Protein AF-A0A1R1LS02-F1 (afdb_monomer_lite)

pLDDT: mean 77.83, std 14.63, range [35.56, 93.5]

Sequence (88 aa):
MKTKKLLSKIRAFFDSDLRDVQRQTDSLREVLDKLKKKETVLKSRLENEHDPKARKKLEKKISLVHSQRKKGLDLLKSLHLSDSPERE

Structure (mmCIF, N/CA/C/O backbone):
data_AF-A0A1R1LS02-F1
#
_entry.id   AF-A0A1R1LS02-F1
#
loop_
_atom_site.group_PDB
_atom_site.id
_atom_site.type_symbol
_atom_site.label_atom_id
_atom_site.label_alt_id
_atom_site.label_comp_id
_atom_site.label_asym_id
_atom_site.label_entity_id
_atom_site.label_seq_id
_atom_site.pdbx_PDB_ins_code
_atom_site.Cartn_x
_atom_site.Cartn_y
_atom_site.Cartn_z
_atom_site.occupancy
_atom_site.B_iso_or_equiv
_atom_site.auth_seq_id
_atom_site.auth_comp_id
_atom_site.auth_asym_id
_atom_site.auth_atom_id
_atom_site.pdbx_PDB_model_num
ATOM 1 N N . MET A 1 1 ? -9.146 -5.615 -8.167 1.00 54.97 1 MET A N 1
ATOM 2 C CA . MET A 1 1 ? -9.338 -4.149 -7.975 1.00 54.97 1 MET A CA 1
ATOM 3 C C . MET A 1 1 ? -8.113 -3.334 -8.406 1.00 54.97 1 MET A C 1
ATOM 5 O O . MET A 1 1 ? -6.978 -3.735 -8.146 1.00 54.97 1 MET A O 1
ATOM 9 N N . LYS A 1 2 ? -8.326 -2.163 -9.025 1.00 74.38 2 LYS A N 1
ATOM 10 C CA . LYS A 1 2 ? -7.264 -1.213 -9.428 1.00 74.38 2 LYS A CA 1
ATOM 11 C C . LYS A 1 2 ? -6.574 -0.606 -8.191 1.00 74.38 2 LYS A C 1
ATOM 13 O O . LYS A 1 2 ? -7.232 -0.366 -7.188 1.00 74.38 2 LYS A O 1
ATOM 18 N N . THR A 1 3 ? -5.260 -0.358 -8.239 1.00 73.31 3 THR A N 1
ATOM 19 C CA . THR A 1 3 ? -4.468 0.137 -7.081 1.00 73.31 3 THR A CA 1
ATOM 20 C C . THR A 1 3 ? -4.991 1.457 -6.520 1.00 73.31 3 THR A C 1
ATOM 22 O O . THR A 1 3 ? -5.064 1.600 -5.308 1.00 73.31 3 THR A O 1
ATOM 25 N N . LYS A 1 4 ? -5.478 2.357 -7.384 1.00 77.25 4 LYS A N 1
ATOM 26 C CA . LYS A 1 4 ? -6.115 3.615 -6.967 1.00 77.25 4 LYS A CA 1
ATOM 27 C C . LYS A 1 4 ? -7.295 3.403 -6.002 1.00 77.25 4 LYS A C 1
ATOM 29 O O . LYS A 1 4 ? -7.400 4.142 -5.036 1.00 77.25 4 LYS A O 1
ATOM 34 N N . LYS A 1 5 ? -8.115 2.359 -6.204 1.00 78.81 5 LYS A N 1
ATOM 35 C CA . LYS A 1 5 ? -9.241 2.031 -5.305 1.00 78.81 5 LYS A CA 1
ATOM 36 C C . LYS A 1 5 ? -8.792 1.535 -3.926 1.00 78.81 5 LYS A C 1
ATOM 38 O O . LYS A 1 5 ? -9.510 1.725 -2.957 1.00 78.81 5 LYS A O 1
ATOM 43 N N . LEU A 1 6 ? -7.635 0.874 -3.825 1.00 75.06 6 LEU A N 1
ATOM 44 C CA . LEU A 1 6 ? -7.108 0.471 -2.515 1.00 75.06 6 LEU A CA 1
ATOM 45 C C . LEU A 1 6 ? -6.588 1.684 -1.747 1.00 75.06 6 LEU A C 1
ATOM 47 O O . LEU A 1 6 ? -6.862 1.816 -0.563 1.00 75.06 6 LEU A O 1
ATOM 51 N N . LEU A 1 7 ? -5.894 2.585 -2.443 1.00 78.31 7 LEU A N 1
ATOM 52 C CA . LEU A 1 7 ? -5.392 3.822 -1.847 1.00 78.31 7 LEU A CA 1
ATOM 53 C C . LEU A 1 7 ? -6.529 4.735 -1.375 1.00 78.31 7 LEU A C 1
ATOM 55 O O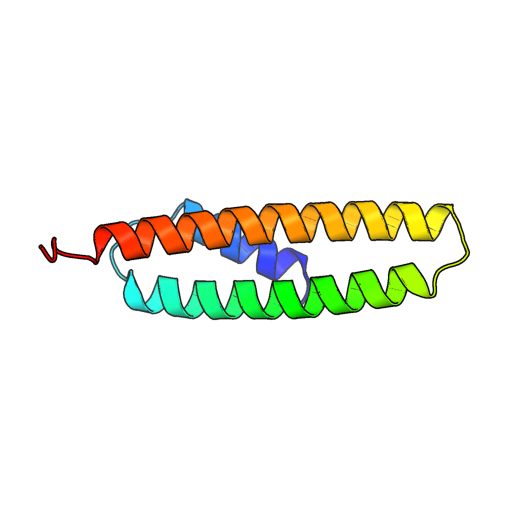 . LEU A 1 7 ? -6.439 5.310 -0.299 1.00 78.31 7 LEU A O 1
ATOM 59 N N . SER A 1 8 ? -7.618 4.835 -2.143 1.00 77.81 8 SER A N 1
ATOM 60 C CA . SER A 1 8 ? -8.786 5.614 -1.723 1.00 77.81 8 SER A CA 1
ATOM 61 C C . SER A 1 8 ? -9.483 5.008 -0.506 1.00 77.81 8 SER A C 1
ATOM 63 O O . SER A 1 8 ? -9.939 5.756 0.347 1.00 77.81 8 SER A O 1
ATOM 65 N N . LYS A 1 9 ? -9.537 3.672 -0.394 1.00 75.75 9 LYS A N 1
ATOM 66 C CA . LYS A 1 9 ? -10.074 3.009 0.802 1.00 75.75 9 LYS A CA 1
ATOM 67 C C . LYS A 1 9 ? -9.231 3.313 2.037 1.00 75.75 9 LYS A C 1
ATOM 69 O O . LYS A 1 9 ? -9.797 3.691 3.046 1.00 75.75 9 LYS A O 1
ATOM 74 N N . ILE A 1 10 ? -7.902 3.219 1.933 1.00 74.38 10 ILE A N 1
ATOM 75 C CA . ILE A 1 10 ? -6.995 3.622 3.022 1.00 74.38 10 ILE A CA 1
ATOM 76 C C . ILE A 1 10 ? -7.236 5.074 3.433 1.00 74.38 10 ILE A C 1
ATOM 78 O O . ILE A 1 10 ? -7.295 5.363 4.619 1.00 74.38 10 ILE A O 1
ATOM 82 N N . ARG A 1 11 ? -7.418 5.978 2.466 1.00 74.50 11 ARG A N 1
ATOM 83 C CA . ARG A 1 11 ? -7.710 7.382 2.765 1.00 74.50 11 ARG A CA 1
ATOM 84 C C . ARG A 1 11 ? -9.028 7.557 3.518 1.00 74.50 11 ARG A C 1
ATOM 86 O O . ARG A 1 11 ? -9.044 8.251 4.516 1.00 74.50 11 ARG A O 1
ATOM 93 N N . ALA A 1 12 ? -10.079 6.864 3.089 1.00 73.69 12 ALA A N 1
ATOM 94 C CA . ALA A 1 12 ? -11.366 6.888 3.777 1.00 73.69 12 ALA A CA 1
ATOM 95 C C . ALA A 1 12 ? -11.288 6.346 5.217 1.00 73.69 12 ALA A C 1
ATOM 97 O O . ALA A 1 12 ? -12.000 6.847 6.074 1.00 73.69 12 ALA A O 1
ATOM 98 N N . PHE A 1 13 ? -10.405 5.378 5.497 1.00 68.19 13 PHE A N 1
ATOM 99 C CA . PHE A 1 13 ? -10.162 4.900 6.866 1.00 68.19 13 PHE A CA 1
ATOM 100 C C . PHE A 1 13 ? -9.479 5.937 7.763 1.00 68.19 13 PHE A C 1
ATOM 102 O O . PHE A 1 13 ? -9.656 5.881 8.972 1.00 68.19 13 PHE A O 1
ATOM 109 N N . PHE A 1 14 ? -8.707 6.872 7.201 1.00 66.69 14 PHE A N 1
ATOM 110 C CA . PHE A 1 14 ? -8.136 7.972 7.984 1.00 66.69 14 PHE A CA 1
ATOM 111 C C . PHE A 1 14 ? -9.175 9.033 8.368 1.00 66.69 14 PHE A C 1
ATOM 113 O O . PHE A 1 14 ? -8.956 9.743 9.341 1.00 66.69 14 PHE A O 1
ATOM 120 N N . ASP A 1 15 ? -10.280 9.130 7.622 1.00 66.69 15 ASP A N 1
ATOM 121 C CA . ASP A 1 15 ? -11.28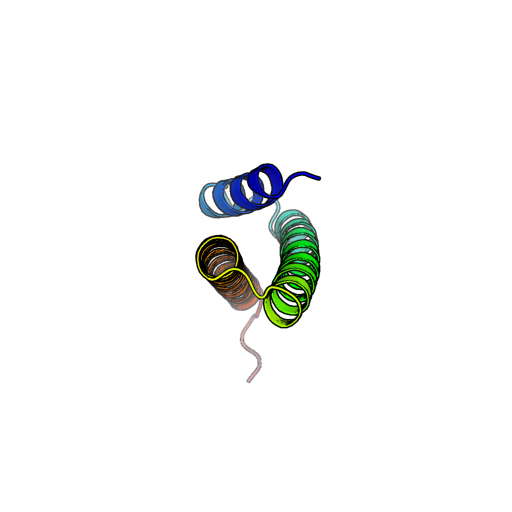3 10.192 7.767 1.00 66.69 15 ASP A CA 1
ATOM 122 C C . ASP A 1 15 ? -12.577 9.724 8.478 1.00 66.69 15 ASP A C 1
ATOM 124 O O . ASP A 1 15 ? -13.483 10.529 8.679 1.00 66.69 15 ASP A O 1
ATOM 128 N N . SER A 1 16 ? -12.724 8.436 8.828 1.00 59.78 16 SER A N 1
ATOM 129 C CA . SER A 1 16 ? -13.991 7.888 9.343 1.00 59.78 16 SER A CA 1
ATOM 130 C C . SER A 1 16 ? -14.066 7.796 10.872 1.00 59.78 16 SER A C 1
ATOM 132 O O . SER A 1 16 ? -13.230 7.138 11.488 1.00 59.78 16 SER A O 1
ATOM 134 N N . ASP A 1 17 ? -15.138 8.351 11.452 1.00 56.69 17 ASP A N 1
ATOM 135 C CA . ASP A 1 17 ? -15.501 8.228 12.871 1.00 56.69 17 ASP A CA 1
ATOM 136 C C . ASP A 1 17 ? -15.737 6.767 13.309 1.00 56.69 17 ASP A C 1
ATOM 138 O O . ASP A 1 17 ? -16.396 5.978 12.625 1.00 56.69 17 ASP A O 1
ATOM 142 N N . LEU A 1 18 ? -15.235 6.457 14.506 1.00 55.56 18 LEU A N 1
ATOM 143 C CA . LEU A 1 18 ? -15.017 5.161 15.174 1.00 55.56 18 LEU A CA 1
ATOM 144 C C . LEU A 1 18 ? -16.248 4.253 15.419 1.00 55.56 18 LEU A C 1
ATOM 146 O O . LEU A 1 18 ? -16.197 3.366 16.263 1.00 55.56 18 LEU A O 1
ATOM 150 N N . ARG A 1 19 ? -17.379 4.422 14.729 1.00 57.34 19 ARG A N 1
ATOM 151 C CA . ARG A 1 19 ? -18.622 3.692 15.069 1.00 57.34 19 ARG A CA 1
ATOM 152 C C . ARG A 1 19 ? -18.649 2.210 14.664 1.00 57.34 19 ARG A C 1
ATOM 154 O O . ARG A 1 19 ? -19.597 1.522 15.013 1.00 57.34 19 ARG A O 1
ATOM 161 N N . ASP A 1 20 ? -17.627 1.710 13.966 1.00 65.94 20 ASP A N 1
ATOM 162 C CA . ASP A 1 20 ? -17.565 0.320 13.478 1.00 65.94 20 ASP A CA 1
ATOM 163 C C . ASP A 1 20 ? -16.109 -0.209 13.427 1.00 65.94 20 ASP A C 1
ATOM 165 O O . ASP A 1 20 ? -15.660 -0.788 12.432 1.00 65.94 20 ASP A O 1
ATOM 169 N N . VAL A 1 21 ? -15.336 0.024 14.500 1.00 66.50 21 VAL A N 1
ATOM 170 C CA . VAL A 1 21 ? -13.881 -0.255 14.582 1.00 66.50 21 VAL A CA 1
ATOM 171 C C . VAL A 1 21 ? -13.517 -1.671 14.128 1.00 66.50 21 VAL A C 1
ATOM 173 O O . VAL A 1 21 ? -12.566 -1.841 13.365 1.00 66.50 21 VAL A O 1
ATOM 176 N N . GLN A 1 22 ? -14.296 -2.688 14.508 1.00 68.06 22 GLN A N 1
ATOM 177 C CA . GLN A 1 22 ? -14.014 -4.081 14.148 1.00 68.06 22 GLN A CA 1
ATOM 178 C C . GLN A 1 22 ? -14.124 -4.324 12.633 1.00 68.06 22 GLN A C 1
ATOM 180 O O . GLN A 1 22 ? -13.184 -4.806 11.998 1.00 68.06 22 GLN A O 1
ATOM 185 N N . ARG A 1 23 ? -15.243 -3.916 12.016 1.00 71.62 23 ARG A N 1
ATOM 186 C CA . ARG A 1 23 ? -15.466 -4.056 10.564 1.00 71.62 23 ARG A CA 1
ATOM 187 C C . ARG A 1 23 ? -14.468 -3.230 9.761 1.00 71.62 23 ARG A C 1
ATOM 189 O O . ARG A 1 23 ? -14.011 -3.658 8.696 1.00 71.62 23 ARG A O 1
ATOM 196 N N . GLN A 1 24 ? -14.122 -2.049 10.268 1.00 71.94 24 GLN A N 1
ATOM 197 C CA . GLN A 1 24 ? -13.114 -1.195 9.657 1.00 71.94 24 GLN A CA 1
ATOM 198 C C . GLN A 1 24 ? -11.722 -1.824 9.739 1.00 71.94 24 GLN A C 1
ATOM 200 O O . GLN A 1 24 ? -11.011 -1.842 8.735 1.00 71.94 24 GLN A O 1
ATOM 205 N N . THR A 1 25 ? -11.368 -2.416 10.879 1.00 76.62 25 THR A N 1
ATOM 206 C CA . THR A 1 25 ? -10.095 -3.117 11.081 1.00 76.62 25 THR A CA 1
ATOM 207 C C . THR A 1 25 ? -9.969 -4.314 10.146 1.00 76.62 25 THR A C 1
ATOM 209 O O . THR A 1 25 ? -8.957 -4.439 9.454 1.00 76.62 25 THR A O 1
ATOM 212 N N . ASP A 1 26 ? -11.003 -5.147 10.029 1.00 79.56 26 ASP A N 1
ATOM 213 C CA . ASP A 1 26 ? -10.980 -6.311 9.136 1.00 79.56 26 ASP A CA 1
ATOM 214 C C . ASP A 1 26 ? -10.900 -5.896 7.661 1.00 79.56 26 ASP A C 1
ATOM 216 O O . ASP A 1 26 ? -10.073 -6.409 6.896 1.00 79.56 26 ASP A O 1
ATOM 220 N N . SER A 1 27 ? -11.667 -4.876 7.255 1.00 81.12 27 SER A N 1
ATOM 221 C CA . SER A 1 27 ? -11.558 -4.340 5.898 1.00 81.12 27 SER A CA 1
ATOM 222 C C . SER A 1 27 ? -10.205 -3.661 5.641 1.00 81.12 27 SER A C 1
ATOM 224 O O . SER A 1 27 ? -9.733 -3.685 4.497 1.00 81.12 27 SER A O 1
ATOM 226 N N . LEU A 1 28 ? -9.577 -3.046 6.645 1.00 81.38 28 LEU A N 1
ATOM 227 C CA . LEU A 1 28 ? -8.247 -2.449 6.531 1.00 81.38 28 LEU A CA 1
ATOM 228 C C . LEU A 1 28 ? -7.178 -3.540 6.397 1.00 81.38 28 LEU A C 1
ATOM 230 O O . LEU A 1 28 ? -6.335 -3.438 5.502 1.00 81.38 28 LEU A O 1
ATOM 234 N N . ARG A 1 29 ? -7.259 -4.626 7.184 1.00 83.31 29 ARG A N 1
ATOM 235 C CA . ARG A 1 29 ? -6.393 -5.814 7.045 1.00 83.31 29 ARG A CA 1
ATOM 236 C C . ARG A 1 29 ? -6.447 -6.372 5.637 1.00 83.31 29 ARG A C 1
ATOM 238 O O . ARG A 1 29 ? -5.403 -6.539 5.010 1.00 83.31 29 ARG A O 1
ATOM 245 N N . GLU A 1 30 ? -7.644 -6.578 5.092 1.00 86.56 30 GLU A N 1
ATOM 246 C CA . GLU A 1 30 ? -7.786 -7.067 3.721 1.00 86.56 30 GLU A CA 1
ATOM 247 C C . GLU A 1 30 ? -7.122 -6.150 2.686 1.00 86.56 30 GLU A C 1
ATOM 249 O O . GLU A 1 30 ? -6.512 -6.613 1.715 1.00 86.56 30 GLU A O 1
ATOM 254 N N . VAL A 1 31 ? -7.282 -4.833 2.842 1.00 86.00 31 VAL A N 1
ATOM 255 C CA . VAL A 1 31 ? -6.701 -3.849 1.923 1.00 86.00 31 VAL A CA 1
ATOM 256 C C . VAL A 1 31 ? -5.176 -3.853 2.034 1.00 86.00 31 VAL A C 1
ATOM 258 O O . VAL A 1 31 ? -4.498 -3.850 1.002 1.00 86.00 31 VAL A O 1
ATOM 261 N N . LEU A 1 32 ? -4.631 -3.924 3.249 1.00 86.25 32 LEU A N 1
ATOM 262 C CA . LEU A 1 32 ? -3.194 -4.028 3.503 1.00 86.25 32 LEU A CA 1
ATOM 263 C C . LEU A 1 32 ? -2.598 -5.304 2.914 1.00 86.25 32 LEU A C 1
ATOM 265 O O . LEU A 1 32 ? -1.540 -5.255 2.283 1.00 86.25 32 LEU A O 1
ATOM 269 N N . ASP A 1 33 ? -3.302 -6.424 3.035 1.00 88.25 33 ASP A N 1
ATOM 270 C CA . ASP A 1 33 ? -2.837 -7.712 2.533 1.00 88.25 33 ASP A CA 1
ATOM 271 C C . ASP A 1 33 ? -2.832 -7.745 0.994 1.00 88.25 33 ASP A C 1
ATOM 273 O O . ASP A 1 33 ? -1.870 -8.171 0.343 1.00 88.25 33 ASP A O 1
ATOM 277 N N . LYS A 1 34 ? -3.853 -7.142 0.371 1.00 88.19 34 LYS A N 1
ATOM 278 C CA . LYS A 1 34 ? -3.894 -6.919 -1.084 1.00 88.19 34 LYS A CA 1
ATOM 279 C C . LYS A 1 34 ? -2.806 -5.938 -1.553 1.00 88.19 34 LYS A C 1
ATOM 281 O O . LYS A 1 34 ? -2.302 -6.089 -2.671 1.00 88.19 34 LYS A O 1
ATOM 286 N N . LEU A 1 35 ? -2.424 -4.943 -0.745 1.00 85.88 35 LEU A N 1
ATOM 287 C CA . LEU A 1 35 ? -1.299 -4.047 -1.051 1.00 85.88 35 LEU A CA 1
ATOM 288 C C . LEU A 1 35 ? 0.048 -4.752 -0.925 1.00 85.88 35 LEU A C 1
ATOM 290 O O . LEU A 1 35 ? 0.880 -4.567 -1.808 1.00 85.88 35 LEU A O 1
ATOM 294 N N . LYS A 1 36 ? 0.238 -5.600 0.091 1.00 88.38 36 LYS A N 1
ATOM 295 C CA . LYS A 1 36 ? 1.436 -6.436 0.254 1.00 88.38 36 LYS A CA 1
ATOM 296 C C . LYS A 1 36 ? 1.650 -7.322 -0.972 1.00 88.38 36 LYS A C 1
ATOM 298 O O . LYS A 1 36 ? 2.708 -7.258 -1.589 1.00 88.38 36 LYS A O 1
ATOM 303 N N . LYS A 1 37 ? 0.614 -8.053 -1.404 1.00 90.50 37 LYS A N 1
ATOM 304 C CA . LYS A 1 37 ? 0.667 -8.888 -2.621 1.00 90.50 37 LYS A CA 1
ATOM 305 C C . LYS A 1 37 ? 1.048 -8.069 -3.858 1.00 90.50 37 LYS A C 1
ATOM 307 O O . LYS A 1 37 ? 1.874 -8.494 -4.660 1.00 90.50 37 LYS A O 1
ATOM 312 N N . LYS A 1 38 ? 0.495 -6.861 -4.005 1.00 87.56 38 LYS A N 1
ATOM 313 C CA . LYS A 1 38 ? 0.853 -5.957 -5.110 1.00 87.56 38 LYS A CA 1
ATOM 314 C C . LYS A 1 38 ? 2.274 -5.418 -5.021 1.00 87.56 38 LYS A C 1
ATOM 316 O O . LYS A 1 38 ? 2.903 -5.269 -6.062 1.00 87.56 38 LYS A O 1
ATOM 321 N N . GLU A 1 39 ? 2.761 -5.106 -3.826 1.00 87.88 39 GLU A N 1
ATOM 322 C CA . GLU A 1 39 ? 4.142 -4.681 -3.603 1.00 87.88 39 GLU A CA 1
ATOM 323 C C . GLU A 1 39 ? 5.109 -5.790 -4.035 1.00 87.88 39 GLU A C 1
ATOM 325 O O . GLU A 1 39 ? 6.019 -5.519 -4.811 1.00 87.88 39 GLU A O 1
ATOM 330 N N . THR A 1 40 ? 4.853 -7.041 -3.636 1.00 91.12 40 THR A N 1
ATOM 331 C CA . THR A 1 40 ? 5.646 -8.212 -4.048 1.00 91.12 40 THR A CA 1
ATOM 332 C C . THR A 1 40 ? 5.642 -8.403 -5.563 1.00 91.12 40 THR A C 1
ATOM 334 O O . THR A 1 40 ? 6.703 -8.538 -6.163 1.00 91.12 40 THR A O 1
ATOM 337 N N . VAL A 1 41 ? 4.474 -8.332 -6.213 1.00 91.12 41 VAL A N 1
ATOM 338 C CA . VAL A 1 41 ? 4.383 -8.441 -7.681 1.00 91.12 41 VAL A CA 1
ATOM 339 C C . VAL A 1 41 ? 5.137 -7.307 -8.379 1.00 91.12 41 VAL A C 1
ATOM 341 O O . VAL A 1 41 ? 5.777 -7.532 -9.401 1.00 91.12 41 VAL A O 1
ATOM 344 N N . LEU A 1 42 ? 5.070 -6.079 -7.858 1.00 88.38 42 LEU A N 1
ATOM 345 C CA . LEU A 1 42 ? 5.801 -4.949 -8.434 1.00 88.38 42 LEU A CA 1
ATOM 346 C C . LEU A 1 42 ? 7.316 -5.082 -8.239 1.00 88.38 42 LEU A C 1
ATOM 348 O O . LEU A 1 42 ? 8.045 -4.737 -9.161 1.00 88.38 42 LEU A O 1
ATOM 352 N N . LYS A 1 43 ? 7.775 -5.596 -7.091 1.00 89.00 43 LYS A N 1
ATOM 353 C CA . LYS A 1 43 ? 9.195 -5.894 -6.840 1.00 89.00 43 LYS A CA 1
ATOM 354 C C . LYS A 1 43 ? 9.709 -6.989 -7.771 1.00 89.00 43 LYS A C 1
ATOM 356 O O . LYS A 1 43 ? 10.700 -6.767 -8.444 1.00 89.00 43 LYS A O 1
ATOM 361 N N . SER A 1 44 ? 8.969 -8.084 -7.921 1.00 91.62 44 SER A N 1
ATOM 362 C CA . SER A 1 44 ? 9.327 -9.147 -8.869 1.00 91.62 44 SER A CA 1
ATOM 363 C C . SER A 1 44 ? 9.378 -8.640 -10.317 1.00 91.62 44 SER A C 1
ATOM 365 O O . SER A 1 44 ? 10.280 -8.983 -11.075 1.00 91.62 44 SER A O 1
ATOM 367 N N . ARG A 1 45 ? 8.461 -7.746 -10.713 1.00 89.06 45 ARG A N 1
ATOM 368 C CA . ARG A 1 45 ? 8.538 -7.078 -12.025 1.00 89.06 45 ARG A CA 1
ATOM 369 C C . ARG A 1 45 ? 9.748 -6.158 -12.152 1.00 89.06 45 ARG A C 1
ATOM 371 O O . ARG A 1 45 ? 10.283 -6.055 -13.241 1.00 89.06 45 ARG A O 1
ATOM 378 N N . LEU A 1 46 ? 10.155 -5.491 -11.073 1.00 89.31 46 LEU A N 1
ATOM 379 C CA . LEU A 1 46 ? 11.339 -4.633 -11.053 1.00 89.31 46 LEU A CA 1
ATOM 380 C C . LEU A 1 46 ? 12.629 -5.440 -11.249 1.00 89.31 46 LEU A C 1
ATOM 382 O O . LEU A 1 46 ? 13.528 -4.972 -11.935 1.00 89.31 46 LEU A O 1
ATOM 386 N N . GLU A 1 47 ? 12.709 -6.637 -10.665 1.00 90.38 47 GLU A N 1
ATOM 387 C CA . GLU A 1 47 ? 13.869 -7.533 -10.792 1.00 90.38 47 GLU A CA 1
ATOM 388 C C . GLU A 1 47 ? 14.086 -8.015 -12.231 1.00 90.38 47 GLU A C 1
ATOM 390 O O . GLU A 1 47 ? 15.225 -8.186 -12.649 1.00 90.38 47 GLU A O 1
ATOM 395 N N . ASN A 1 48 ? 13.002 -8.169 -12.994 1.00 90.19 48 ASN A N 1
ATOM 396 C CA . ASN A 1 48 ? 13.028 -8.596 -14.394 1.00 90.19 48 ASN A CA 1
ATOM 397 C C . ASN A 1 48 ? 12.995 -7.418 -15.391 1.00 90.19 48 ASN A C 1
ATOM 399 O O . ASN A 1 48 ? 12.909 -7.636 -16.597 1.00 90.19 48 ASN A O 1
ATOM 403 N N . GLU A 1 49 ? 13.007 -6.169 -14.910 1.00 88.56 49 GLU A N 1
ATOM 404 C CA . GLU A 1 49 ? 12.943 -4.977 -15.758 1.00 88.56 49 GLU A CA 1
ATOM 405 C C . GLU A 1 49 ? 14.347 -4.419 -16.012 1.00 88.56 49 GLU A C 1
ATOM 407 O O . GLU A 1 49 ? 15.037 -3.959 -15.095 1.00 88.56 49 GLU A O 1
ATOM 412 N N . HIS A 1 50 ? 14.743 -4.417 -17.283 1.00 89.00 50 HIS A N 1
ATOM 413 C CA . HIS A 1 50 ? 16.053 -3.944 -17.727 1.00 89.00 50 HIS A CA 1
ATOM 414 C C . HIS A 1 50 ? 16.005 -2.519 -18.290 1.00 89.00 50 HIS A C 1
ATOM 416 O O . HIS A 1 50 ? 17.047 -1.867 -18.357 1.00 89.00 50 HIS A O 1
ATOM 422 N N . ASP A 1 51 ? 14.822 -1.997 -18.647 1.00 93.50 51 ASP A N 1
ATOM 423 C CA . ASP A 1 51 ? 14.702 -0.608 -19.094 1.00 93.50 51 ASP A CA 1
ATOM 424 C C . ASP A 1 51 ? 14.803 0.361 -17.898 1.00 93.50 51 ASP A C 1
ATOM 426 O O . ASP A 1 51 ? 13.932 0.363 -17.017 1.00 93.50 51 ASP A O 1
ATOM 430 N N . PRO A 1 52 ? 15.807 1.257 -17.851 1.00 89.06 52 PRO A N 1
ATOM 431 C CA . PRO A 1 52 ? 15.986 2.189 -16.739 1.00 89.06 52 PRO A CA 1
ATOM 432 C C . PRO A 1 52 ? 14.798 3.147 -16.557 1.00 89.06 52 PRO A C 1
ATOM 434 O O . PRO A 1 52 ? 14.495 3.556 -15.429 1.00 89.06 52 PRO A O 1
ATOM 437 N N . LYS A 1 53 ? 14.079 3.502 -17.634 1.00 90.25 53 LYS A N 1
ATOM 438 C CA . LYS A 1 53 ? 12.886 4.361 -17.531 1.00 90.25 53 LYS A CA 1
ATOM 439 C C . LYS A 1 53 ? 11.715 3.612 -16.890 1.00 90.25 53 LYS A C 1
ATOM 441 O O . LYS A 1 53 ? 11.054 4.166 -16.003 1.00 90.25 53 LYS A O 1
ATOM 446 N N . ALA A 1 54 ? 11.449 2.379 -17.309 1.00 87.12 54 ALA A N 1
ATOM 447 C CA . ALA A 1 54 ? 10.424 1.511 -16.736 1.00 87.12 54 ALA A CA 1
ATOM 448 C C . ALA A 1 54 ? 10.745 1.131 -15.286 1.00 87.12 54 ALA A C 1
ATOM 450 O O . ALA A 1 54 ? 9.873 1.256 -14.419 1.00 87.12 54 ALA A O 1
ATOM 451 N N . ARG A 1 55 ? 12.010 0.811 -14.989 1.00 91.31 55 ARG A N 1
ATOM 452 C CA . ARG A 1 55 ? 12.512 0.531 -13.639 1.00 91.31 55 ARG A CA 1
ATOM 453 C C . ARG A 1 55 ? 12.227 1.689 -12.681 1.00 91.31 55 ARG A C 1
ATOM 455 O O . ARG A 1 55 ? 11.566 1.504 -11.661 1.00 91.31 55 ARG A O 1
ATOM 462 N N . LYS A 1 56 ? 12.571 2.922 -13.071 1.00 90.56 56 LYS A N 1
ATOM 463 C CA . LYS A 1 56 ? 12.292 4.131 -12.272 1.00 90.56 56 LYS A CA 1
ATOM 464 C C . LYS A 1 56 ? 10.793 4.363 -12.043 1.00 90.56 56 LYS A C 1
ATOM 466 O O . LYS A 1 56 ? 10.383 4.844 -10.983 1.00 90.56 56 LYS A O 1
ATOM 471 N N . LYS A 1 57 ? 9.936 4.036 -13.020 1.00 90.31 57 LYS A N 1
ATOM 472 C CA . LYS A 1 57 ? 8.469 4.104 -12.851 1.00 90.31 57 LYS A CA 1
ATOM 473 C C . LYS A 1 57 ? 7.966 3.047 -11.865 1.00 90.31 57 LYS A C 1
ATOM 475 O O . LYS A 1 57 ? 7.091 3.354 -11.049 1.00 90.31 57 LYS A O 1
ATOM 480 N N . LEU A 1 58 ? 8.499 1.828 -11.932 1.00 89.12 58 LEU A N 1
ATOM 481 C CA . LEU A 1 58 ? 8.172 0.743 -11.008 1.00 89.12 58 LEU A CA 1
ATOM 482 C C . LEU A 1 58 ? 8.622 1.078 -9.582 1.00 89.12 58 LEU A C 1
ATOM 484 O O . LEU A 1 58 ? 7.803 0.974 -8.673 1.00 89.12 58 LEU A O 1
ATOM 488 N N . GLU A 1 59 ? 9.837 1.592 -9.390 1.00 89.06 59 GLU A N 1
ATOM 489 C CA . GLU A 1 59 ? 10.358 2.040 -8.087 1.00 89.06 59 GLU A CA 1
ATOM 490 C C . GLU A 1 59 ? 9.471 3.107 -7.444 1.00 89.06 59 GLU A C 1
ATOM 492 O O . GLU A 1 59 ? 9.054 2.960 -6.294 1.00 89.06 59 GLU A O 1
ATOM 497 N N . LYS A 1 60 ? 9.084 4.147 -8.199 1.00 90.94 60 LYS A N 1
ATOM 498 C CA . LYS A 1 60 ? 8.148 5.174 -7.706 1.00 90.94 60 LYS A CA 1
ATOM 499 C C . LYS A 1 60 ? 6.818 4.568 -7.262 1.00 90.94 60 LYS A C 1
ATOM 501 O O . LYS A 1 60 ? 6.253 4.961 -6.242 1.00 90.94 60 LYS A O 1
ATOM 506 N N . LYS A 1 61 ? 6.306 3.600 -8.024 1.00 88.56 61 LYS A N 1
ATOM 507 C CA . LYS A 1 61 ? 5.042 2.925 -7.719 1.00 88.56 61 LYS A CA 1
ATOM 508 C C . LYS A 1 61 ? 5.158 2.022 -6.491 1.00 88.56 61 LYS A C 1
ATOM 510 O O . LYS A 1 61 ? 4.230 2.006 -5.685 1.00 88.56 61 LYS A O 1
ATOM 515 N N . ILE A 1 62 ? 6.275 1.311 -6.339 1.00 89.88 62 ILE A N 1
ATOM 516 C CA . ILE A 1 62 ? 6.592 0.501 -5.157 1.00 89.88 62 ILE A CA 1
ATOM 517 C C . ILE A 1 62 ? 6.680 1.404 -3.930 1.00 89.88 62 ILE A C 1
ATOM 519 O O . ILE A 1 62 ? 6.011 1.123 -2.944 1.00 89.88 62 ILE A O 1
ATOM 523 N N . SER A 1 63 ? 7.409 2.518 -4.014 1.00 90.00 63 SER A N 1
ATOM 524 C CA . SER A 1 63 ? 7.551 3.484 -2.918 1.00 90.00 63 SER A CA 1
ATOM 525 C C . SER A 1 63 ? 6.200 4.052 -2.468 1.00 90.00 63 SER A C 1
ATOM 527 O O . SER A 1 63 ? 5.882 4.036 -1.278 1.00 90.00 63 SER A O 1
ATOM 529 N N . LEU A 1 64 ? 5.337 4.448 -3.413 1.00 89.50 64 LEU A N 1
ATOM 530 C CA . LEU A 1 64 ? 3.986 4.924 -3.098 1.00 89.50 64 LEU A CA 1
ATOM 531 C C . LEU A 1 64 ? 3.145 3.850 -2.388 1.00 89.50 64 LEU A C 1
ATOM 533 O O . LEU A 1 64 ? 2.483 4.138 -1.392 1.00 89.50 64 LEU A O 1
ATOM 537 N N . VAL A 1 65 ? 3.160 2.614 -2.903 1.00 87.25 65 VAL A N 1
ATOM 538 C CA . VAL A 1 65 ? 2.424 1.482 -2.315 1.00 87.25 65 VAL A CA 1
ATOM 539 C C . VAL A 1 65 ? 2.962 1.147 -0.926 1.00 87.25 65 VAL A C 1
ATOM 541 O O . VAL A 1 65 ? 2.171 0.944 -0.009 1.00 87.25 65 VAL A O 1
ATOM 544 N N . HIS A 1 66 ? 4.282 1.138 -0.758 1.00 88.19 66 HIS A N 1
ATOM 545 C CA . HIS A 1 66 ? 4.947 0.852 0.505 1.00 88.19 66 HIS A CA 1
ATOM 546 C C . HIS A 1 66 ? 4.629 1.915 1.563 1.00 88.19 66 HIS A C 1
ATOM 548 O O . HIS A 1 66 ? 4.226 1.572 2.671 1.00 88.19 66 HIS A O 1
ATOM 554 N N . SER A 1 67 ? 4.722 3.202 1.209 1.00 88.69 67 SER A N 1
ATOM 555 C CA . SER A 1 67 ? 4.371 4.318 2.098 1.00 88.69 67 SER A CA 1
ATOM 556 C C . SER A 1 67 ? 2.914 4.233 2.560 1.00 88.69 67 SER A C 1
ATOM 558 O O . SER A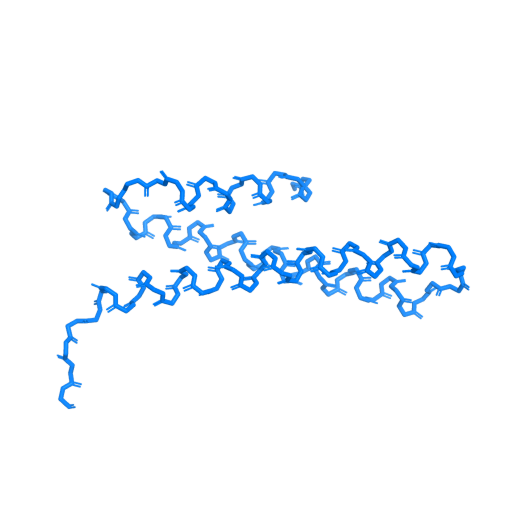 1 67 ? 2.625 4.359 3.746 1.00 88.69 67 SER A O 1
ATOM 560 N N . GLN A 1 68 ? 1.994 3.942 1.639 1.00 86.62 68 GLN A N 1
ATOM 561 C CA . GLN A 1 68 ? 0.571 3.790 1.949 1.00 86.62 68 GLN A CA 1
ATOM 562 C C . GLN A 1 68 ? 0.284 2.554 2.808 1.00 86.62 68 GLN A C 1
ATOM 564 O O . GLN A 1 68 ? -0.510 2.628 3.742 1.00 86.62 68 GLN A O 1
ATOM 569 N N . ARG A 1 69 ? 0.970 1.433 2.550 1.00 87.69 69 ARG A N 1
ATOM 570 C CA . ARG A 1 69 ? 0.875 0.225 3.381 1.00 87.69 69 ARG A CA 1
ATOM 571 C C . ARG A 1 69 ? 1.386 0.482 4.797 1.00 87.69 69 ARG A C 1
ATOM 573 O O . ARG A 1 69 ? 0.731 0.064 5.743 1.00 87.69 69 ARG A O 1
ATOM 580 N N . LYS A 1 70 ? 2.519 1.176 4.942 1.00 87.62 70 LYS A N 1
ATOM 581 C CA . LYS A 1 70 ? 3.083 1.541 6.248 1.00 87.62 70 LYS A CA 1
AT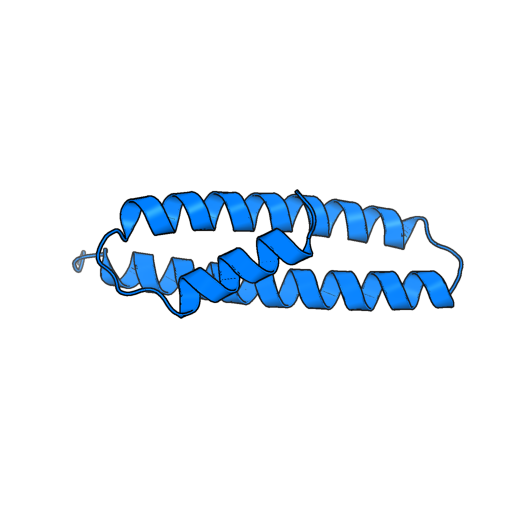OM 582 C C . LYS A 1 70 ? 2.102 2.400 7.043 1.00 87.62 70 LYS A C 1
ATOM 584 O O . LYS A 1 70 ? 1.733 2.016 8.141 1.00 87.62 70 LYS A O 1
ATOM 589 N N . LYS A 1 71 ? 1.569 3.461 6.430 1.00 85.19 71 LYS A N 1
ATOM 590 C CA . LYS A 1 71 ? 0.561 4.322 7.066 1.00 85.19 71 LYS A CA 1
ATOM 591 C C . LYS A 1 71 ? -0.687 3.552 7.513 1.00 85.19 71 LYS A C 1
ATOM 593 O O . LYS A 1 71 ? -1.198 3.802 8.595 1.00 85.19 71 LYS A O 1
ATOM 598 N N . GLY A 1 72 ? -1.180 2.613 6.702 1.00 83.38 72 GLY A N 1
ATOM 599 C CA . GLY A 1 72 ? -2.330 1.795 7.093 1.00 83.38 72 GLY A CA 1
ATOM 600 C C . GLY A 1 72 ? -2.012 0.766 8.190 1.00 83.38 72 GLY A C 1
ATOM 601 O O . GLY A 1 72 ? -2.887 0.462 8.990 1.00 83.38 72 GLY A O 1
ATOM 602 N N . LEU A 1 73 ? -0.777 0.253 8.266 1.00 84.81 73 LEU A N 1
ATOM 603 C CA . LEU A 1 73 ? -0.327 -0.581 9.392 1.00 84.81 73 LEU A CA 1
ATOM 604 C C . LEU A 1 73 ? -0.215 0.229 10.684 1.00 84.81 73 LEU A C 1
ATOM 606 O O . LEU A 1 73 ? -0.625 -0.262 11.731 1.00 84.81 73 LEU A O 1
ATOM 610 N N . ASP A 1 74 ? 0.301 1.456 10.600 1.00 84.62 74 ASP A N 1
ATOM 611 C CA . ASP A 1 74 ? 0.385 2.369 11.740 1.00 84.62 74 ASP A CA 1
ATOM 612 C C . ASP A 1 74 ? -1.022 2.692 12.267 1.00 84.62 74 ASP A C 1
ATOM 614 O O . ASP A 1 74 ? -1.264 2.569 13.464 1.00 84.62 74 ASP A O 1
ATOM 618 N N . LEU A 1 75 ? -1.981 2.970 11.371 1.00 81.06 75 LEU A N 1
ATOM 619 C CA . LEU A 1 75 ? -3.393 3.149 11.730 1.00 81.06 75 LEU A CA 1
ATOM 620 C C . LEU A 1 75 ? -3.968 1.913 12.424 1.00 81.06 75 LEU A C 1
ATOM 622 O O . LEU A 1 75 ? -4.611 2.029 13.460 1.00 81.06 75 LEU A O 1
ATOM 626 N N . LEU A 1 76 ? -3.712 0.722 11.879 1.00 79.88 76 LEU A N 1
ATOM 627 C CA . LEU A 1 76 ? -4.198 -0.522 12.467 1.00 79.88 76 LEU A CA 1
ATOM 628 C C . LEU A 1 76 ? -3.613 -0.756 13.862 1.00 79.88 76 LEU A C 1
ATOM 630 O O . LEU A 1 76 ? -4.321 -1.209 14.755 1.00 79.88 76 LEU A O 1
ATOM 634 N N . LYS A 1 77 ? -2.334 -0.420 14.056 1.00 80.44 77 LYS A N 1
ATOM 635 C CA . LYS A 1 77 ? -1.673 -0.488 15.358 1.00 80.44 77 LYS A CA 1
ATOM 636 C C . LYS A 1 77 ? -2.291 0.500 16.345 1.00 80.44 77 LYS A C 1
ATOM 638 O O . LYS A 1 77 ? -2.515 0.113 17.483 1.00 80.44 77 LYS A O 1
ATOM 643 N N . SER A 1 78 ? -2.595 1.726 15.917 1.00 77.06 78 SER A N 1
ATOM 644 C CA . SER A 1 78 ? -3.286 2.720 16.746 1.00 77.06 78 SER A CA 1
ATOM 645 C C . SER A 1 78 ? -4.697 2.275 17.134 1.00 77.06 78 SER A C 1
ATOM 647 O O . SER A 1 78 ? -5.049 2.412 18.297 1.00 77.06 78 SER A O 1
ATOM 649 N N . LEU A 1 79 ? -5.457 1.679 16.206 1.00 70.62 79 LEU A N 1
ATOM 650 C CA . LEU A 1 79 ? -6.802 1.147 16.467 1.00 70.62 79 LEU A CA 1
ATOM 651 C C . LEU A 1 79 ? -6.784 -0.052 17.430 1.00 70.62 79 LEU A C 1
ATOM 653 O O . LEU A 1 79 ? -7.636 -0.147 18.304 1.00 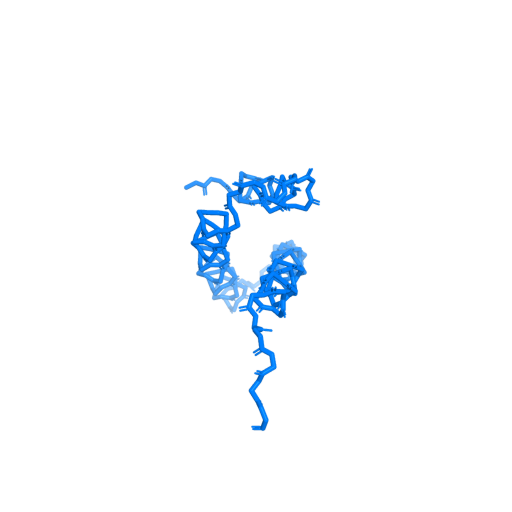70.62 79 LEU A O 1
ATOM 657 N N . HIS A 1 80 ? -5.792 -0.941 17.312 1.00 64.75 80 HIS A N 1
ATOM 658 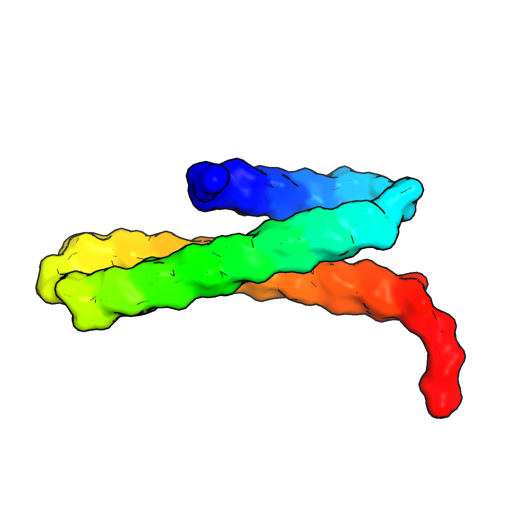C CA . HIS A 1 80 ? -5.593 -2.044 18.259 1.00 64.75 80 HIS A CA 1
ATOM 659 C C . HIS A 1 80 ? -5.081 -1.571 19.629 1.00 64.75 80 HIS A C 1
ATOM 661 O O . HIS A 1 80 ? -5.430 -2.175 20.634 1.00 64.75 80 HIS A O 1
ATOM 667 N N . LEU A 1 81 ? -4.257 -0.515 19.694 1.00 54.38 81 LEU A N 1
ATOM 668 C CA . LEU A 1 81 ? -3.796 0.046 20.972 1.00 54.38 81 LEU A CA 1
ATOM 669 C C . LEU A 1 81 ? -4.953 0.650 21.778 1.00 54.38 81 LEU A C 1
ATOM 671 O O . LEU A 1 81 ? -4.913 0.606 23.000 1.00 54.38 81 LEU A O 1
ATOM 675 N N . SER A 1 82 ? -5.973 1.188 21.103 1.00 49.75 82 SER A N 1
ATOM 676 C CA . SER A 1 82 ? -7.202 1.680 21.733 1.00 49.75 82 SER A CA 1
ATOM 677 C C . SER A 1 82 ? -8.179 0.577 22.170 1.00 49.75 82 SER A C 1
ATOM 679 O O . SER A 1 82 ? -9.099 0.881 22.920 1.00 49.75 82 SER A O 1
ATOM 681 N N . ASP A 1 83 ? -7.975 -0.674 21.735 1.00 44.12 83 ASP A N 1
ATOM 682 C CA . ASP A 1 83 ? -8.795 -1.853 22.086 1.00 44.12 83 ASP A CA 1
ATOM 683 C C . ASP A 1 83 ? -8.114 -2.781 23.113 1.00 44.12 83 ASP A C 1
ATOM 685 O O . ASP A 1 83 ? -8.695 -3.776 23.551 1.00 44.12 83 ASP A O 1
ATOM 689 N N . SER A 1 84 ? -6.878 -2.474 23.517 1.00 35.56 84 SER A N 1
ATOM 690 C CA . SER A 1 84 ? -6.209 -3.164 24.618 1.00 35.56 84 SER A CA 1
ATOM 691 C C . SER A 1 84 ? -6.531 -2.451 25.935 1.00 35.56 84 SER A C 1
ATOM 693 O O . SER A 1 84 ? -5.960 -1.386 26.178 1.00 35.56 84 SER A O 1
ATOM 695 N N . PRO A 1 85 ? -7.377 -3.010 26.827 1.00 41.34 85 PRO A N 1
ATOM 696 C CA . PRO A 1 85 ? -7.253 -2.679 28.236 1.00 41.34 85 PRO A CA 1
ATOM 697 C C . PRO A 1 85 ? -5.854 -3.114 28.674 1.00 41.34 85 PRO A C 1
ATOM 699 O O . PRO A 1 85 ? -5.341 -4.139 28.208 1.00 41.34 85 PRO A O 1
ATOM 702 N N . GLU A 1 86 ? -5.241 -2.309 29.535 1.00 43.00 86 GLU A N 1
ATOM 703 C CA . GLU A 1 86 ? -4.053 -2.674 30.296 1.00 43.00 86 GLU A CA 1
ATOM 704 C C . GLU A 1 86 ? -4.109 -4.161 30.665 1.00 43.00 86 GLU A C 1
ATOM 706 O O . GLU A 1 86 ? -5.078 -4.642 31.257 1.00 43.00 86 GLU A O 1
ATOM 711 N N . ARG A 1 87 ? -3.086 -4.912 30.269 1.00 36.78 87 ARG A N 1
ATOM 712 C CA . ARG A 1 87 ? -2.757 -6.146 30.966 1.00 36.78 87 ARG A CA 1
ATOM 713 C C . ARG A 1 87 ? -1.346 -5.972 31.494 1.00 36.78 87 ARG A C 1
ATOM 715 O O . ARG A 1 87 ? -0.417 -5.832 30.699 1.00 36.78 87 ARG A O 1
ATOM 722 N N . GLU A 1 88 ? -1.333 -5.864 32.820 1.00 38.31 88 GLU A N 1
ATOM 723 C CA . GLU A 1 88 ? -0.231 -5.904 33.788 1.00 38.31 88 GLU A CA 1
ATOM 724 C C . GLU A 1 88 ? 1.010 -6.685 33.346 1.00 38.31 88 GLU A C 1
ATOM 726 O O . GLU A 1 88 ? 0.861 -7.778 32.747 1.00 38.31 88 GLU A O 1
#

Foldseek 3Di:
DDLVVLLVLLVVLVVDDDPCLPVNLVVLVVSLVVLVVVLVVLVVVLVVDPDPVVNVVSVVVSVVSVVSSVSSVVVSVVSVVVVDDDDD

Secondary structure (DSSP, 8-state):
--HHHHHHHHHHHHH--STTHHHHHHHHHHHHHHHHHHHHHHHHHHHT---HHHHHHHHHHHHHHHHHHHHHHHHHHHHHHTS-----

Radius of gyration: 15.72 Å; chains: 1; bounding box: 35×19×53 Å